Protein AF-A0A174DT23-F1 (afdb_monomer)

Mean predicted aligned error: 12.69 Å

Solvent-accessible surface area (backbone atoms only — not comparable to full-atom values): 6777 Å² total; per-residue (Å²): 117,74,66,56,57,52,49,54,49,50,54,50,52,60,50,44,74,73,42,100,41,73,71,60,44,52,54,52,51,37,53,45,53,49,53,52,38,53,66,75,40,66,86,38,62,70,59,42,49,52,49,47,49,42,49,67,44,55,52,48,50,54,51,51,53,49,50,52,51,50,53,48,54,52,50,50,53,52,50,48,55,51,49,52,54,52,49,51,54,49,49,55,49,33,56,75,69,67,43,61,81,49,54,70,45,46,76,73,35,66,69,62,33,53,52,50,28,61,74,70,73,100

Secondary structure (DSSP, 8-state):
-HHHHHHHHHHHHHHHHHSS-HHHHHHHHHHHHHHHHHHHSTT-HHHHHHHHHIIIIIHHHHHHHHHHHHHHHHHHHHHHHHHHHHHHHHHHHHHHTT-TTHHHHHHH-HHHHHHHHHHTT-

pLDDT: mean 79.34, std 11.31, range [49.72, 92.31]

Sequence (122 aa):
MFLNEYEDIRVNLEKELTETGKSELYTDLTKLIVKIADYIFRKEEDVRKGIGDIMGGKVLELESERLKAEGRTEGEAIGQARGETRLGSLITRLLQDQRTEEIPIVSTDAKRREQLYKEYNL

Radius of gyration: 26.76 Å; Cα contacts (8 Å, |Δi|>4): 46; chains: 1; bounding box: 48×29×66 Å

Foldseek 3Di:
DVVVVVVVLVVVLVVVVVDDCVPVNLVSVLVVQLVVCCVPCVPPVVSSVVSCCCSVPVSNVVVVVVVVVVCVVVVVVVVVVVVVVLLVVLCVVCVVVVVNVCNVVLVPPVVSVVVSCVVVVD

Structure (mmCIF, N/CA/C/O backbone):
data_AF-A0A174DT23-F1
#
_entry.id   AF-A0A174DT23-F1
#
loop_
_atom_site.group_PDB
_atom_site.id
_atom_site.type_symbol
_atom_site.label_atom_id
_atom_site.label_alt_id
_atom_site.label_comp_id
_atom_site.label_asym_id
_atom_site.label_entity_id
_atom_site.label_seq_id
_atom_site.pdbx_PDB_ins_code
_atom_site.Cartn_x
_atom_site.Cartn_y
_atom_site.Cartn_z
_atom_site.occupancy
_atom_site.B_iso_or_equiv
_atom_site.auth_seq_id
_atom_site.auth_comp_id
_atom_site.auth_asym_id
_atom_site.auth_atom_id
_atom_site.pdbx_PDB_model_num
ATOM 1 N N . MET A 1 1 ? 20.494 -16.733 -34.206 1.00 53.28 1 MET A N 1
ATOM 2 C CA . MET A 1 1 ? 20.913 -16.062 -32.957 1.00 53.28 1 MET A CA 1
ATOM 3 C C . MET A 1 1 ? 19.839 -15.083 -32.477 1.00 53.28 1 MET A C 1
ATOM 5 O O . MET A 1 1 ? 19.279 -15.352 -31.435 1.00 53.28 1 MET A O 1
ATOM 9 N N . PHE A 1 2 ? 19.430 -14.075 -33.263 1.00 49.72 2 PHE A N 1
ATOM 10 C CA . PHE A 1 2 ? 18.384 -13.097 -32.875 1.00 49.72 2 PHE A CA 1
ATOM 11 C C . PHE A 1 2 ? 16.952 -13.642 -32.688 1.00 49.72 2 PHE A C 1
ATOM 13 O O . PHE A 1 2 ? 16.192 -13.094 -31.899 1.00 49.72 2 PHE A O 1
ATOM 20 N N . LEU A 1 3 ? 16.571 -14.711 -33.398 1.00 51.94 3 LEU A N 1
ATOM 21 C CA . LEU A 1 3 ? 15.221 -15.287 -33.291 1.00 51.94 3 LEU A CA 1
ATOM 22 C C . LEU A 1 3 ? 15.002 -16.020 -31.957 1.00 51.94 3 LEU A C 1
ATOM 24 O O . LEU A 1 3 ? 13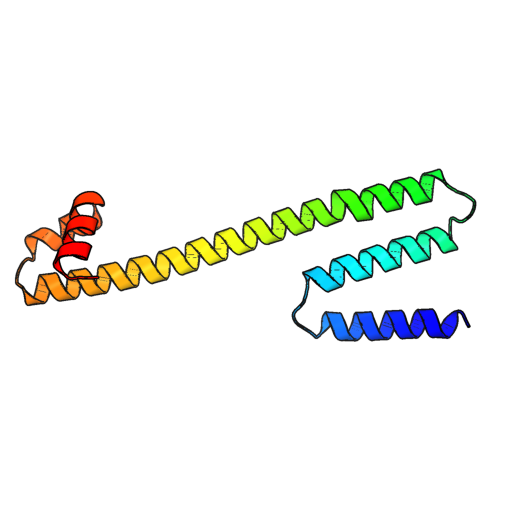.902 -16.000 -31.423 1.00 51.94 3 LEU A O 1
ATOM 28 N N . ASN A 1 4 ? 16.065 -16.610 -31.401 1.00 61.16 4 ASN A N 1
ATOM 29 C CA . ASN A 1 4 ? 15.989 -17.308 -30.119 1.00 61.16 4 ASN A CA 1
ATOM 30 C C . ASN A 1 4 ? 15.819 -16.321 -28.967 1.00 61.16 4 ASN A C 1
ATOM 32 O O . ASN A 1 4 ? 15.003 -16.561 -28.096 1.00 61.16 4 ASN A O 1
ATOM 36 N N . GLU A 1 5 ? 16.520 -15.183 -29.000 1.00 59.59 5 GLU A N 1
ATOM 37 C CA . GLU A 1 5 ? 16.356 -14.150 -27.972 1.00 59.59 5 GLU A CA 1
ATOM 38 C C . GLU A 1 5 ? 14.932 -13.581 -27.975 1.00 59.59 5 GLU A C 1
ATOM 40 O O . GLU A 1 5 ? 14.362 -13.366 -26.912 1.00 59.59 5 GLU A O 1
ATOM 45 N N . TYR A 1 6 ? 14.332 -13.384 -29.154 1.00 63.38 6 TYR A N 1
ATOM 46 C CA . TYR A 1 6 ? 12.936 -12.955 -29.266 1.00 63.38 6 TYR A CA 1
ATOM 47 C C . TYR A 1 6 ? 11.953 -13.999 -28.715 1.00 63.38 6 TYR A C 1
ATOM 49 O O . TYR A 1 6 ? 11.043 -13.636 -27.971 1.00 63.38 6 TYR A O 1
ATOM 57 N N . GLU A 1 7 ? 12.138 -15.280 -29.043 1.00 67.50 7 GLU A N 1
ATOM 58 C CA . GLU A 1 7 ? 11.272 -16.351 -28.535 1.00 67.50 7 GLU A CA 1
ATOM 59 C C . GLU A 1 7 ? 11.434 -16.562 -27.026 1.00 67.50 7 GLU A C 1
ATOM 61 O O . GLU A 1 7 ? 10.433 -16.679 -26.329 1.00 67.50 7 GLU A O 1
ATOM 66 N N . ASP A 1 8 ? 12.654 -16.505 -26.489 1.00 70.94 8 ASP A N 1
ATOM 67 C CA . ASP A 1 8 ? 12.897 -16.602 -25.043 1.00 70.94 8 ASP A CA 1
ATOM 68 C C . ASP A 1 8 ? 12.212 -15.455 -24.288 1.00 70.94 8 ASP A C 1
ATOM 70 O O . ASP A 1 8 ? 11.596 -15.644 -23.238 1.00 70.94 8 ASP A O 1
ATOM 74 N N . ILE A 1 9 ? 12.271 -14.249 -24.851 1.00 63.75 9 ILE A N 1
ATOM 75 C CA . ILE A 1 9 ? 11.594 -13.071 -24.313 1.00 63.75 9 ILE A CA 1
ATOM 76 C C . ILE A 1 9 ? 10.071 -13.243 -24.366 1.00 63.75 9 ILE A C 1
ATOM 78 O O . ILE A 1 9 ? 9.392 -12.954 -23.381 1.00 63.75 9 ILE A O 1
ATOM 82 N N . ARG A 1 10 ? 9.527 -13.717 -25.492 1.00 68.56 10 ARG A N 1
ATOM 83 C CA . ARG A 1 10 ? 8.087 -13.944 -25.669 1.00 68.56 10 ARG A CA 1
ATOM 84 C C . ARG A 1 10 ? 7.564 -14.999 -24.690 1.00 68.56 10 ARG A C 1
ATOM 86 O O . ARG A 1 10 ? 6.536 -14.777 -24.058 1.00 68.56 10 ARG A O 1
ATOM 93 N N . VAL A 1 11 ? 8.282 -16.111 -24.542 1.00 73.50 11 VAL A N 1
ATOM 94 C CA . VAL A 1 11 ? 7.928 -17.207 -23.628 1.00 73.50 11 VAL A CA 1
ATOM 95 C C . VAL A 1 11 ? 7.961 -16.739 -22.172 1.00 73.50 11 VAL A C 1
ATOM 97 O O . VAL A 1 11 ? 7.051 -17.064 -21.410 1.00 73.50 11 VAL A O 1
ATOM 100 N N . ASN A 1 12 ? 8.949 -15.927 -21.786 1.00 67.69 12 ASN A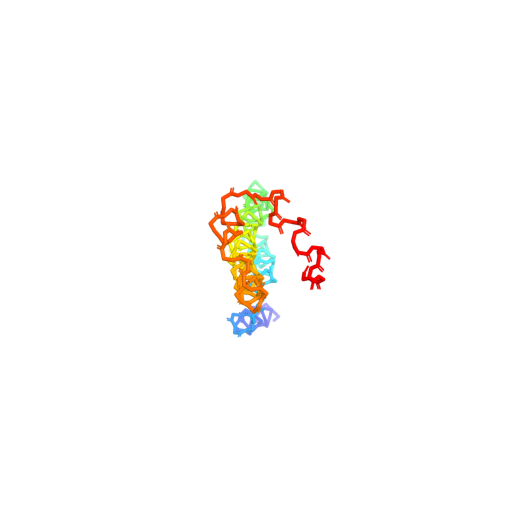 N 1
ATOM 101 C CA . ASN A 1 12 ? 8.997 -15.345 -20.442 1.00 67.69 12 ASN A CA 1
ATOM 102 C C . ASN A 1 12 ? 7.838 -14.366 -20.200 1.00 67.69 12 ASN A C 1
ATOM 104 O O . ASN A 1 12 ? 7.210 -14.423 -19.150 1.00 67.69 12 ASN A O 1
ATOM 108 N N . LEU A 1 13 ? 7.486 -13.534 -21.185 1.00 61.97 13 LEU A N 1
ATOM 109 C CA . LEU A 1 13 ? 6.319 -12.646 -21.115 1.00 61.97 13 LEU A CA 1
ATOM 110 C C . LEU A 1 13 ? 5.000 -13.410 -20.965 1.00 61.97 13 LEU A C 1
ATOM 112 O O . LEU A 1 13 ? 4.169 -13.026 -20.148 1.00 61.97 13 LEU A O 1
ATOM 116 N N . GLU A 1 14 ? 4.805 -14.485 -21.733 1.00 62.34 14 GLU A N 1
ATOM 117 C CA . GLU A 1 14 ? 3.610 -15.334 -21.636 1.00 62.34 14 GLU A CA 1
ATOM 118 C C . GLU A 1 14 ? 3.504 -16.006 -20.259 1.00 62.34 14 GLU A C 1
ATOM 120 O O . GLU A 1 14 ? 2.409 -16.074 -19.701 1.00 62.34 14 GLU A O 1
ATOM 125 N N . LYS A 1 15 ? 4.632 -16.441 -19.684 1.00 65.44 15 LYS A N 1
ATOM 126 C CA . LYS A 1 15 ? 4.682 -17.066 -18.358 1.00 65.44 15 LYS A CA 1
ATOM 127 C C . LYS A 1 15 ? 4.401 -16.069 -17.224 1.00 65.44 15 LYS A C 1
ATOM 129 O O . LYS A 1 15 ? 3.585 -16.350 -16.347 1.00 65.44 15 LYS A O 1
ATOM 134 N N . GLU A 1 16 ? 5.005 -14.887 -17.277 1.00 56.81 16 GLU A N 1
ATOM 135 C CA . GLU A 1 16 ? 4.825 -13.817 -16.284 1.00 56.81 16 GLU A CA 1
ATOM 136 C C . GLU A 1 16 ? 3.418 -13.191 -16.333 1.00 56.81 16 GLU A C 1
ATOM 138 O O . GLU A 1 16 ? 2.898 -12.733 -15.321 1.00 56.81 16 GLU A O 1
ATOM 143 N N . LEU A 1 17 ? 2.740 -13.205 -17.489 1.00 55.09 17 LEU A N 1
ATOM 144 C CA . LEU A 1 17 ? 1.326 -12.806 -17.594 1.00 55.09 17 LEU A CA 1
ATOM 145 C C . LEU A 1 17 ? 0.378 -13.771 -16.863 1.00 55.09 17 LEU A C 1
ATOM 147 O O . LEU A 1 17 ? -0.734 -13.382 -16.499 1.00 55.09 17 LEU A O 1
ATOM 151 N N . THR A 1 18 ? 0.802 -15.023 -16.673 1.00 56.59 18 THR A N 1
ATOM 152 C CA . THR A 1 18 ? 0.024 -16.071 -15.998 1.00 56.59 18 THR A CA 1
ATOM 153 C C . THR A 1 18 ? 0.363 -16.248 -14.517 1.00 56.59 18 THR A C 1
ATOM 155 O O . THR A 1 18 ? -0.484 -16.738 -13.768 1.00 56.59 18 THR A O 1
ATOM 158 N N . GLU A 1 19 ? 1.548 -15.831 -14.066 1.00 56.28 19 GLU A N 1
ATOM 159 C CA . GLU A 1 19 ? 1.970 -15.905 -12.663 1.00 56.28 19 GLU A CA 1
ATOM 160 C C . GLU A 1 19 ? 1.789 -14.541 -11.973 1.00 56.28 19 GLU A C 1
ATOM 162 O O . GLU A 1 19 ? 1.921 -13.470 -12.554 1.00 56.28 19 GLU A O 1
ATOM 167 N N . THR A 1 20 ? 1.343 -14.560 -10.720 1.00 53.41 20 THR A N 1
ATOM 168 C CA . THR A 1 20 ? 0.824 -13.377 -10.019 1.00 53.41 20 THR A CA 1
ATOM 169 C C . THR A 1 20 ? 1.977 -12.463 -9.583 1.00 53.41 20 THR A C 1
ATOM 171 O O . THR A 1 20 ? 2.400 -12.508 -8.434 1.00 53.41 20 THR A O 1
ATOM 174 N N . GLY A 1 21 ? 2.494 -11.645 -10.506 1.00 55.28 21 GLY A N 1
ATOM 175 C CA . GLY A 1 21 ? 3.702 -10.835 -10.307 1.00 55.28 21 GLY A CA 1
ATOM 176 C C . GLY A 1 21 ? 3.736 -9.562 -11.157 1.00 55.28 21 GLY A C 1
ATOM 177 O O . GLY A 1 21 ? 4.713 -9.291 -11.845 1.00 55.28 21 GLY A O 1
ATOM 178 N N . LYS A 1 22 ? 2.674 -8.740 -11.116 1.00 60.69 22 LYS A N 1
ATOM 179 C CA . LYS A 1 22 ? 2.542 -7.532 -11.965 1.00 60.69 22 LYS A CA 1
ATOM 180 C C . LYS A 1 22 ? 3.767 -6.595 -11.923 1.00 60.69 22 LYS A C 1
ATOM 182 O O . LYS A 1 22 ? 4.092 -5.996 -12.937 1.00 60.69 22 LYS A O 1
ATOM 187 N N . SER A 1 23 ? 4.466 -6.492 -10.789 1.00 58.22 23 SER A N 1
ATOM 188 C CA . SER A 1 23 ? 5.649 -5.625 -10.616 1.00 58.22 23 SER A CA 1
ATOM 189 C C . SER A 1 23 ? 6.894 -6.106 -11.384 1.00 58.22 23 SER A C 1
ATOM 191 O O . SER A 1 23 ? 7.607 -5.302 -11.996 1.00 58.22 23 SER A O 1
ATOM 193 N N . GLU A 1 24 ? 7.150 -7.418 -11.389 1.00 61.34 24 GLU A N 1
ATOM 194 C CA . GLU A 1 24 ? 8.286 -8.006 -12.115 1.00 61.34 24 GLU A CA 1
ATOM 195 C C . GLU A 1 24 ? 8.037 -7.942 -13.628 1.00 61.34 24 GLU A C 1
ATOM 197 O O . GLU A 1 24 ? 8.908 -7.488 -14.375 1.00 61.34 24 GLU A O 1
ATOM 202 N N . LEU A 1 25 ? 6.790 -8.190 -14.050 1.00 66.81 25 LEU A N 1
ATOM 203 C CA . LEU A 1 25 ? 6.334 -8.031 -15.432 1.00 66.81 25 LEU A CA 1
ATOM 204 C C . LEU A 1 25 ? 6.625 -6.628 -15.999 1.00 66.81 25 LEU A C 1
ATOM 206 O O . LEU A 1 25 ? 7.135 -6.506 -17.113 1.00 66.81 25 LEU A O 1
ATOM 210 N N . TYR A 1 26 ? 6.336 -5.552 -15.255 1.00 67.50 26 TYR A N 1
ATOM 211 C CA . TYR A 1 26 ? 6.598 -4.185 -15.732 1.00 67.50 26 TYR A CA 1
ATOM 212 C C . TYR A 1 26 ? 8.087 -3.880 -15.855 1.00 67.50 26 TYR A C 1
ATOM 214 O O . TYR A 1 26 ? 8.508 -3.209 -16.801 1.00 67.50 26 TYR A O 1
ATOM 222 N N . THR A 1 27 ? 8.893 -4.391 -14.928 1.00 70.12 27 THR A N 1
ATOM 223 C CA . THR A 1 27 ? 10.346 -4.219 -14.962 1.00 70.12 27 THR A CA 1
ATOM 224 C C . THR A 1 27 ? 10.948 -4.939 -16.169 1.00 70.12 27 THR A C 1
ATOM 226 O O . THR A 1 27 ? 11.805 -4.388 -16.865 1.00 70.12 27 THR A O 1
ATOM 229 N N . ASP A 1 28 ? 10.472 -6.142 -16.470 1.00 73.00 28 ASP A N 1
ATOM 230 C CA . ASP A 1 28 ? 10.980 -6.927 -17.589 1.00 73.00 28 ASP A CA 1
ATOM 231 C C . ASP A 1 28 ? 10.468 -6.424 -18.943 1.00 73.00 28 ASP A C 1
ATOM 233 O O . ASP A 1 28 ? 11.249 -6.335 -19.896 1.00 73.00 28 ASP A O 1
ATOM 237 N N . LEU A 1 29 ? 9.222 -5.945 -19.014 1.00 74.56 29 LEU A N 1
ATOM 238 C CA . LEU A 1 29 ? 8.696 -5.242 -20.186 1.00 74.56 29 LEU A CA 1
ATOM 239 C C . LEU A 1 29 ? 9.478 -3.946 -20.464 1.00 74.56 29 LEU A C 1
ATOM 241 O O . LEU A 1 29 ? 9.814 -3.648 -21.611 1.00 74.56 29 LEU A O 1
ATOM 245 N N . THR A 1 30 ? 9.836 -3.203 -19.415 1.00 76.75 30 THR A N 1
ATOM 246 C CA . THR A 1 30 ? 10.667 -1.991 -19.500 1.00 76.75 30 THR A CA 1
ATOM 247 C C . THR A 1 30 ? 12.043 -2.307 -20.081 1.00 76.75 30 THR A C 1
ATOM 249 O O . THR A 1 30 ? 12.463 -1.678 -21.054 1.00 76.75 30 THR A O 1
ATOM 252 N N . LYS A 1 31 ? 12.730 -3.328 -19.549 1.00 78.50 31 LYS A N 1
ATOM 253 C CA . LYS A 1 31 ? 14.029 -3.779 -20.078 1.00 78.50 31 LYS A CA 1
ATOM 254 C C . LYS A 1 31 ? 13.927 -4.210 -21.537 1.00 78.50 31 LYS A C 1
ATOM 256 O O . LYS A 1 31 ? 14.843 -3.950 -22.317 1.00 78.50 31 LYS A O 1
ATOM 261 N N . LEU A 1 32 ? 12.834 -4.871 -21.912 1.00 79.88 32 LEU A N 1
ATOM 262 C CA . LEU A 1 32 ? 12.617 -5.307 -23.282 1.00 79.88 32 LEU A CA 1
ATOM 263 C C . LEU A 1 32 ? 12.457 -4.128 -24.241 1.00 79.88 32 LEU A C 1
ATOM 265 O O . LEU A 1 32 ? 13.129 -4.078 -25.269 1.00 79.88 32 LEU A O 1
ATOM 269 N N . ILE A 1 33 ? 11.588 -3.177 -23.902 1.00 81.50 33 ILE A N 1
ATOM 270 C CA . ILE A 1 33 ? 11.340 -1.992 -24.727 1.00 81.50 33 ILE A CA 1
ATOM 271 C C . ILE A 1 33 ? 12.638 -1.205 -24.922 1.00 81.50 33 ILE A C 1
ATOM 273 O O . ILE A 1 33 ? 12.935 -0.801 -26.045 1.00 81.50 33 ILE A O 1
ATOM 277 N N . VAL A 1 34 ? 13.458 -1.076 -23.872 1.00 81.38 34 VAL A N 1
ATOM 278 C CA . VAL A 1 34 ? 14.789 -0.456 -23.963 1.00 81.38 34 VAL A CA 1
ATOM 279 C C . VAL A 1 34 ? 15.704 -1.234 -24.916 1.00 81.38 34 VAL A C 1
ATOM 281 O O . VAL A 1 34 ? 16.278 -0.634 -25.818 1.00 81.38 34 VAL A O 1
ATOM 284 N N . LYS A 1 35 ? 15.783 -2.568 -24.816 1.00 82.06 35 LYS A N 1
ATOM 285 C CA . LYS A 1 35 ? 16.605 -3.390 -25.731 1.00 82.06 35 LYS A CA 1
ATOM 286 C C . LYS A 1 35 ? 16.155 -3.301 -27.193 1.00 82.06 35 LYS A C 1
ATOM 288 O O . LYS A 1 35 ? 16.993 -3.243 -28.093 1.00 82.06 35 LYS A O 1
ATOM 293 N N . ILE A 1 36 ? 14.845 -3.291 -27.446 1.00 80.00 36 ILE A N 1
ATOM 294 C CA . ILE A 1 36 ? 14.286 -3.128 -28.796 1.00 80.00 36 ILE A CA 1
ATOM 295 C C . ILE A 1 36 ? 14.609 -1.728 -29.326 1.00 80.00 36 ILE A C 1
ATOM 297 O O . ILE A 1 36 ? 15.048 -1.590 -30.468 1.00 80.00 36 ILE A O 1
ATOM 301 N N . ALA A 1 37 ? 14.450 -0.697 -28.496 1.00 79.56 37 ALA A N 1
ATOM 302 C CA . ALA A 1 37 ? 14.783 0.674 -28.854 1.00 79.56 37 ALA A CA 1
ATOM 303 C C . ALA A 1 37 ? 16.278 0.839 -29.161 1.00 79.56 37 ALA A C 1
ATOM 305 O O . ALA A 1 37 ? 16.630 1.430 -30.179 1.00 79.56 37 ALA A O 1
ATOM 306 N N . ASP A 1 38 ? 17.154 0.245 -28.352 1.00 81.38 38 ASP A N 1
ATOM 307 C CA . ASP A 1 38 ? 18.598 0.229 -28.585 1.00 81.38 38 ASP A CA 1
ATOM 308 C C . ASP A 1 38 ? 18.962 -0.456 -29.902 1.00 81.38 38 ASP A C 1
ATOM 310 O O . ASP A 1 38 ? 19.917 -0.047 -30.567 1.00 81.38 38 ASP A O 1
ATOM 314 N N . TYR A 1 39 ? 18.199 -1.478 -30.299 1.00 81.69 39 TYR A N 1
ATOM 315 C CA . TYR A 1 39 ? 18.395 -2.208 -31.545 1.00 81.69 39 TYR A CA 1
ATOM 316 C C . TYR A 1 39 ? 17.883 -1.450 -32.780 1.00 81.69 39 TYR A C 1
ATOM 318 O O . TYR A 1 39 ? 18.575 -1.450 -33.801 1.00 81.69 39 TYR A O 1
ATOM 326 N N . ILE A 1 40 ? 16.699 -0.835 -32.708 1.00 82.88 40 ILE A N 1
ATOM 327 C CA . ILE A 1 40 ? 16.050 -0.138 -33.832 1.00 82.88 40 ILE A CA 1
ATOM 328 C C . ILE A 1 40 ? 16.653 1.260 -34.021 1.00 82.88 40 ILE A C 1
ATOM 330 O O . ILE A 1 40 ? 17.044 1.624 -35.128 1.00 82.88 40 ILE A O 1
ATOM 334 N N . PHE A 1 41 ? 16.820 2.013 -32.935 1.00 86.56 41 PHE A N 1
ATOM 335 C CA . PHE A 1 41 ? 17.245 3.417 -32.936 1.00 86.56 41 PHE A CA 1
ATOM 336 C C . PHE A 1 41 ? 18.745 3.582 -32.653 1.00 86.56 41 PHE A C 1
ATOM 338 O O . PHE A 1 41 ? 19.182 4.545 -32.026 1.00 86.56 41 PHE A O 1
ATOM 345 N N . ARG A 1 42 ? 19.581 2.651 -33.135 1.00 83.44 42 ARG A N 1
ATOM 346 C CA . ARG A 1 42 ? 21.034 2.602 -32.843 1.00 83.44 42 ARG A CA 1
ATOM 347 C C . ARG A 1 42 ? 21.787 3.911 -33.092 1.00 83.44 42 ARG A C 1
ATOM 349 O O . ARG A 1 42 ? 22.783 4.169 -32.421 1.00 83.44 42 ARG A O 1
ATOM 356 N N . LYS A 1 43 ? 21.360 4.687 -34.091 1.00 90.00 43 LYS A N 1
ATOM 357 C CA . LYS A 1 43 ? 21.998 5.948 -34.509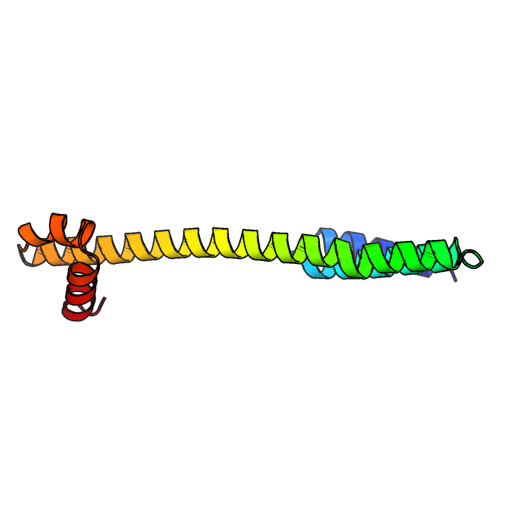 1.00 90.00 43 LYS A CA 1
ATOM 358 C C . LYS A 1 43 ? 21.300 7.194 -33.958 1.00 90.00 43 LYS A C 1
ATOM 360 O O . LYS A 1 43 ? 21.818 8.290 -34.119 1.00 90.00 43 LYS A O 1
ATOM 365 N N . GLU A 1 44 ? 20.148 7.026 -33.321 1.00 90.44 44 GLU A N 1
ATOM 366 C CA . GLU A 1 44 ? 19.282 8.109 -32.861 1.00 90.44 44 GLU A CA 1
ATOM 367 C C . GLU A 1 44 ? 19.342 8.160 -31.334 1.00 90.44 44 GLU A C 1
ATOM 369 O O . GLU A 1 44 ? 18.487 7.643 -30.616 1.00 90.44 44 GLU A O 1
ATOM 374 N N . GLU A 1 45 ? 20.427 8.745 -30.825 1.00 88.75 45 GLU A N 1
ATOM 375 C CA . GLU A 1 45 ? 20.707 8.797 -29.388 1.00 88.75 45 GLU A CA 1
ATOM 376 C C . GLU A 1 45 ? 19.613 9.525 -28.597 1.00 88.75 45 GLU A C 1
ATOM 378 O O . GLU A 1 45 ? 19.229 9.053 -27.527 1.00 88.75 45 GLU A O 1
ATOM 383 N N . ASP A 1 46 ? 19.059 10.606 -29.148 1.00 87.94 46 ASP A N 1
ATOM 384 C CA . ASP A 1 46 ? 17.994 11.384 -28.506 1.00 87.94 46 ASP A CA 1
ATOM 385 C C . ASP A 1 46 ? 16.709 10.563 -28.318 1.00 87.94 46 ASP A C 1
ATOM 387 O O . ASP A 1 46 ? 16.050 10.659 -27.282 1.00 87.94 46 ASP A O 1
ATOM 391 N N . VAL A 1 47 ? 16.386 9.686 -29.278 1.00 84.81 47 VAL A N 1
ATOM 392 C CA . VAL A 1 47 ? 15.223 8.788 -29.200 1.00 84.81 47 VAL A CA 1
ATOM 393 C C . VAL A 1 47 ? 15.432 7.735 -28.112 1.00 84.81 47 VAL A C 1
ATOM 395 O O . VAL A 1 47 ? 14.533 7.487 -27.310 1.00 84.81 47 VAL A O 1
ATOM 398 N N . ARG A 1 48 ? 16.635 7.155 -28.020 1.00 87.06 48 ARG A N 1
ATOM 399 C CA . ARG A 1 48 ? 16.962 6.168 -26.976 1.00 87.06 48 ARG A CA 1
ATOM 400 C C . ARG A 1 48 ? 16.945 6.775 -25.576 1.00 87.06 48 ARG A C 1
ATOM 402 O O . ARG A 1 48 ? 16.397 6.155 -24.669 1.00 87.06 48 ARG A O 1
ATOM 409 N N . LYS A 1 49 ? 17.479 7.991 -25.407 1.00 87.69 49 LYS A N 1
ATOM 410 C CA . LYS A 1 49 ? 17.401 8.729 -24.135 1.00 87.69 49 LYS A CA 1
ATOM 411 C C . LYS A 1 49 ? 15.953 9.005 -23.743 1.00 87.69 49 LYS A C 1
ATOM 413 O O . LYS A 1 49 ? 15.564 8.672 -22.631 1.00 87.69 49 LYS A O 1
ATOM 418 N N . GLY A 1 50 ? 15.131 9.493 -24.675 1.00 87.00 50 GLY A N 1
ATOM 419 C CA . GLY A 1 50 ? 13.711 9.737 -24.415 1.00 87.00 50 GLY A CA 1
ATOM 420 C C . GLY A 1 50 ? 12.944 8.477 -23.997 1.00 87.00 50 GLY A C 1
ATOM 421 O O . GLY A 1 50 ? 12.143 8.522 -23.065 1.00 87.00 50 GLY A O 1
ATOM 422 N N . ILE A 1 51 ? 13.217 7.336 -24.638 1.00 86.19 51 ILE A N 1
ATOM 423 C CA . ILE A 1 51 ? 12.623 6.046 -24.255 1.00 86.19 51 ILE A CA 1
ATOM 424 C C . ILE A 1 51 ? 13.128 5.609 -22.876 1.00 86.19 51 ILE A C 1
ATOM 426 O O . ILE A 1 51 ? 12.319 5.210 -22.044 1.00 86.19 51 ILE A O 1
ATOM 430 N N . GLY A 1 52 ? 14.427 5.735 -22.598 1.00 83.75 52 GLY A N 1
ATOM 431 C CA . GLY A 1 52 ? 15.003 5.445 -21.284 1.00 83.75 52 GLY A CA 1
ATOM 432 C C . GLY A 1 52 ? 14.374 6.272 -20.158 1.00 83.75 52 GLY A C 1
ATOM 433 O O . GLY A 1 52 ? 13.999 5.710 -19.133 1.00 83.75 52 GLY A O 1
ATOM 434 N N . ASP A 1 53 ? 14.171 7.572 -20.370 1.00 85.44 53 ASP A N 1
ATOM 435 C CA . ASP A 1 53 ? 13.576 8.479 -19.380 1.00 85.44 53 ASP A CA 1
ATOM 436 C C . ASP A 1 53 ? 12.096 8.160 -19.112 1.00 85.44 53 ASP A C 1
ATOM 438 O O . ASP A 1 53 ? 11.629 8.184 -17.969 1.00 85.44 53 ASP A O 1
ATOM 442 N N . ILE A 1 54 ? 11.335 7.836 -20.163 1.00 83.00 54 ILE A N 1
ATOM 443 C CA . ILE A 1 54 ? 9.922 7.460 -20.034 1.00 83.00 54 ILE A CA 1
ATOM 444 C C . ILE A 1 54 ? 9.796 6.113 -19.320 1.00 83.00 54 ILE A C 1
ATOM 446 O O . ILE A 1 54 ? 9.023 5.994 -18.369 1.00 83.00 54 ILE A O 1
ATOM 450 N N . MET A 1 55 ? 10.558 5.116 -19.767 1.00 81.56 55 MET A N 1
ATOM 451 C CA . MET A 1 55 ? 10.454 3.739 -19.293 1.00 81.56 55 MET A CA 1
ATOM 452 C C . MET A 1 55 ? 11.071 3.565 -17.894 1.00 81.56 55 MET A C 1
ATOM 454 O O . MET A 1 55 ? 10.514 2.849 -17.070 1.00 81.56 55 MET A O 1
ATOM 458 N N . GLY A 1 56 ? 12.177 4.248 -17.588 1.00 73.00 56 GLY A N 1
ATOM 459 C CA . GLY A 1 56 ? 12.853 4.175 -16.289 1.00 73.00 56 GLY A CA 1
ATOM 460 C C . GLY A 1 56 ? 12.325 5.146 -15.230 1.00 73.00 56 GLY A C 1
ATOM 461 O O . GLY A 1 56 ? 12.383 4.833 -14.047 1.00 73.00 56 GLY A O 1
ATOM 462 N N . GLY A 1 57 ? 11.813 6.314 -15.625 1.00 75.25 57 GLY A N 1
ATOM 463 C CA . GLY A 1 57 ? 11.282 7.311 -14.690 1.00 75.25 57 GLY A CA 1
ATOM 464 C C . GLY A 1 57 ? 9.763 7.251 -14.595 1.00 75.25 57 GLY A C 1
ATOM 465 O O . GLY A 1 57 ? 9.195 6.771 -13.617 1.00 75.25 57 GLY A O 1
ATOM 466 N N . LYS A 1 58 ? 9.088 7.711 -15.650 1.00 74.06 58 LYS A N 1
ATOM 467 C CA . LYS A 1 58 ? 7.643 7.991 -15.611 1.00 74.06 58 LYS A CA 1
ATOM 468 C C . LYS A 1 58 ? 6.778 6.739 -15.459 1.00 74.06 58 LYS A C 1
ATOM 470 O O . LYS A 1 58 ? 5.796 6.768 -14.727 1.00 74.06 58 LYS A O 1
ATOM 475 N N . VAL A 1 59 ? 7.115 5.647 -16.148 1.00 75.81 59 VAL A N 1
ATOM 476 C CA . VAL A 1 59 ? 6.344 4.391 -16.073 1.00 75.81 59 VAL A CA 1
ATOM 477 C C . VAL A 1 59 ? 6.467 3.747 -14.688 1.00 75.81 59 VAL A C 1
ATOM 479 O O . VAL A 1 59 ? 5.461 3.312 -14.131 1.00 75.81 59 VAL A O 1
ATOM 482 N N . LEU A 1 60 ? 7.667 3.746 -14.096 1.00 72.38 60 LEU A N 1
ATOM 483 C CA . LEU A 1 60 ? 7.880 3.205 -12.750 1.00 72.38 60 LEU A CA 1
ATOM 484 C C . LEU A 1 60 ? 7.224 4.066 -11.663 1.00 72.38 60 LEU A C 1
ATOM 486 O O . LEU A 1 60 ? 6.653 3.523 -10.718 1.00 72.38 60 LEU A O 1
ATOM 490 N N . GLU A 1 61 ? 7.25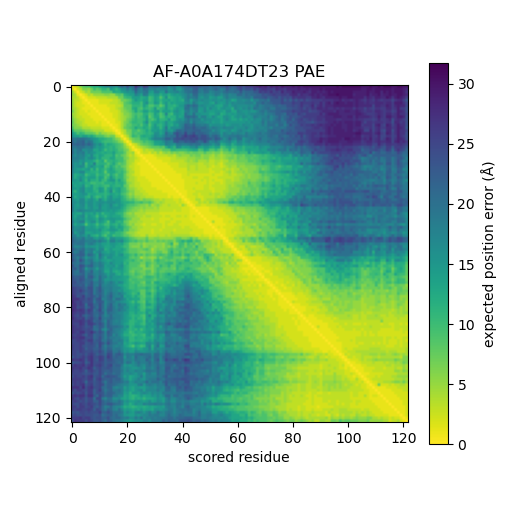7 5.394 -11.798 1.00 72.19 61 GLU A N 1
ATOM 491 C CA . GLU A 1 61 ? 6.551 6.306 -10.891 1.00 72.19 61 GLU A CA 1
ATOM 492 C C . GLU A 1 61 ? 5.038 6.055 -10.902 1.00 72.19 61 GLU A C 1
ATOM 494 O O . GLU A 1 61 ? 4.435 5.909 -9.839 1.00 72.19 61 GLU A O 1
ATOM 499 N N . LEU A 1 62 ? 4.428 5.931 -12.087 1.00 73.31 62 LEU A N 1
ATOM 500 C CA . LEU A 1 62 ? 2.993 5.661 -12.221 1.00 73.31 62 LEU A CA 1
ATOM 501 C C . LEU A 1 62 ? 2.585 4.328 -11.579 1.00 73.31 62 LEU A C 1
ATOM 503 O O . LEU A 1 62 ? 1.567 4.273 -10.887 1.00 73.31 62 LEU A O 1
ATOM 507 N N . GLU A 1 63 ? 3.374 3.268 -11.764 1.00 70.00 63 GLU A N 1
ATOM 508 C CA . GLU A 1 63 ? 3.083 1.965 -11.156 1.00 70.00 63 GLU A CA 1
ATOM 509 C C . GLU A 1 63 ? 3.290 1.982 -9.635 1.00 70.00 63 GLU A C 1
ATOM 511 O O . GLU A 1 63 ? 2.489 1.414 -8.896 1.00 70.00 63 GLU A O 1
ATOM 516 N N . SER A 1 64 ? 4.310 2.688 -9.140 1.00 71.00 64 SER A N 1
ATOM 517 C CA . SER A 1 64 ? 4.532 2.872 -7.700 1.00 71.00 64 SER A CA 1
ATOM 518 C C . SER A 1 64 ? 3.360 3.594 -7.032 1.00 71.00 64 SER A C 1
ATOM 520 O O . SER A 1 64 ? 2.873 3.159 -5.987 1.00 71.00 64 SER A O 1
ATOM 522 N N . GLU A 1 65 ? 2.851 4.663 -7.649 1.00 76.50 65 GLU A N 1
ATOM 523 C CA . GLU A 1 65 ? 1.662 5.364 -7.155 1.00 76.50 65 GLU A CA 1
ATOM 524 C C . GLU A 1 65 ? 0.412 4.474 -7.204 1.00 76.50 65 GLU A C 1
ATOM 526 O O . GLU A 1 65 ? -0.381 4.474 -6.258 1.00 76.50 65 GLU A O 1
ATOM 531 N N . ARG A 1 66 ? 0.268 3.642 -8.245 1.00 75.81 66 ARG A N 1
ATOM 532 C CA . ARG A 1 66 ? -0.806 2.642 -8.338 1.00 75.81 66 ARG A CA 1
ATOM 533 C C . ARG A 1 66 ? -0.730 1.631 -7.193 1.00 75.81 66 ARG A C 1
ATOM 535 O O . ARG A 1 66 ? -1.730 1.417 -6.514 1.00 75.81 66 ARG A O 1
ATOM 542 N N . LEU A 1 67 ? 0.450 1.073 -6.925 1.00 75.88 67 LEU A N 1
ATOM 543 C CA . LEU A 1 67 ? 0.674 0.116 -5.836 1.00 75.88 67 LEU A CA 1
ATOM 544 C C . LEU A 1 67 ? 0.433 0.741 -4.458 1.00 75.88 67 LEU A C 1
ATOM 546 O O . LEU A 1 67 ? -0.158 0.103 -3.588 1.00 75.88 67 LEU A O 1
ATOM 550 N N . LYS A 1 68 ? 0.837 1.999 -4.245 1.00 78.25 68 LYS A N 1
ATOM 551 C CA . LYS A 1 68 ? 0.520 2.731 -3.008 1.00 78.25 68 LYS A CA 1
ATOM 552 C C . LYS A 1 68 ? -0.985 2.919 -2.834 1.00 78.25 68 LYS A C 1
ATOM 554 O O . LYS A 1 68 ? -1.483 2.769 -1.720 1.00 78.25 68 LYS A O 1
ATOM 559 N N . ALA A 1 69 ? -1.702 3.250 -3.908 1.00 75.38 69 ALA A N 1
ATOM 560 C CA . ALA A 1 69 ? -3.153 3.398 -3.874 1.00 75.38 69 ALA A CA 1
ATOM 561 C C . ALA A 1 69 ? -3.844 2.059 -3.568 1.00 75.38 69 ALA A C 1
ATOM 563 O O . ALA A 1 69 ? -4.682 2.009 -2.670 1.00 75.38 69 ALA A O 1
ATOM 564 N N . GLU A 1 70 ? -3.439 0.976 -4.237 1.00 75.31 70 GLU A N 1
ATOM 565 C CA . GLU A 1 70 ? -3.941 -0.380 -3.980 1.00 75.31 70 GLU A CA 1
ATOM 566 C C . GLU A 1 70 ? -3.681 -0.796 -2.526 1.00 75.31 70 GLU A C 1
ATOM 568 O O . GLU A 1 70 ? -4.623 -1.109 -1.795 1.00 75.31 70 GLU A O 1
ATOM 573 N N . GLY A 1 71 ? -2.439 -0.678 -2.051 1.00 79.81 71 GLY A N 1
ATOM 574 C CA . GLY A 1 71 ? -2.077 -1.012 -0.672 1.00 79.81 71 GLY A CA 1
ATOM 575 C C . GLY A 1 71 ? -2.816 -0.168 0.370 1.00 79.81 71 GLY A C 1
ATOM 576 O O . GLY A 1 71 ? -3.173 -0.671 1.435 1.00 79.81 71 GLY A O 1
ATOM 577 N N . ARG A 1 72 ? -3.112 1.103 0.067 1.00 82.31 72 ARG A N 1
ATOM 578 C CA . ARG A 1 72 ? -3.952 1.943 0.927 1.00 82.31 72 ARG A CA 1
ATOM 579 C C . ARG A 1 72 ? -5.389 1.433 0.972 1.00 82.31 72 ARG A C 1
ATOM 581 O O . ARG A 1 72 ? -5.933 1.312 2.063 1.00 82.31 72 ARG A O 1
ATOM 588 N N .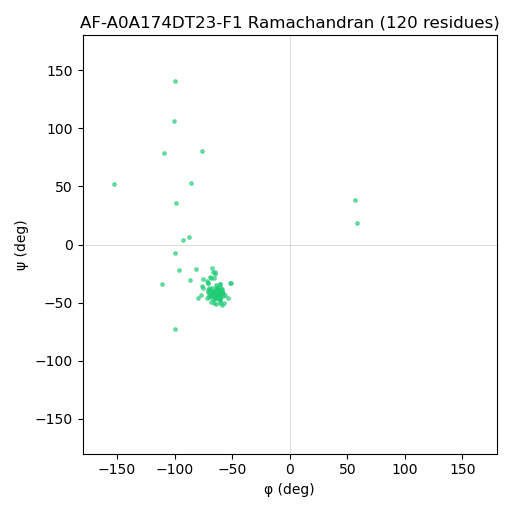 THR A 1 73 ? -5.985 1.109 -0.174 1.00 80.38 73 THR A N 1
ATOM 589 C CA . THR A 1 73 ? -7.361 0.589 -0.224 1.00 80.38 73 THR A CA 1
ATOM 590 C C . THR A 1 73 ? -7.496 -0.763 0.472 1.00 80.38 73 THR A C 1
ATOM 592 O O . THR A 1 73 ? -8.428 -0.960 1.250 1.00 80.38 73 THR A O 1
ATOM 595 N N . GLU A 1 74 ? -6.539 -1.672 0.276 1.00 79.62 74 GLU A N 1
ATOM 596 C CA . GLU A 1 74 ? -6.503 -2.956 0.980 1.00 79.62 74 GLU A CA 1
ATOM 597 C C . GLU A 1 74 ? -6.293 -2.759 2.484 1.00 79.62 74 GLU A C 1
ATOM 599 O O . GLU A 1 74 ? -6.989 -3.368 3.296 1.00 79.62 74 GLU A O 1
ATOM 604 N N . GLY A 1 75 ? -5.378 -1.868 2.872 1.00 83.81 75 GLY A N 1
ATOM 605 C CA . GLY A 1 75 ? -5.125 -1.532 4.270 1.00 83.81 75 GLY A CA 1
ATOM 606 C C . GLY A 1 75 ? -6.344 -0.927 4.969 1.00 83.81 75 GLY A C 1
ATOM 607 O O . GLY A 1 75 ? -6.643 -1.300 6.104 1.00 83.81 75 GLY A O 1
ATOM 608 N N . GLU A 1 76 ? -7.076 -0.039 4.294 1.00 86.69 76 GLU A N 1
ATOM 609 C CA . GLU A 1 76 ? -8.328 0.542 4.787 1.00 86.69 76 GLU A CA 1
ATOM 610 C C . GLU A 1 76 ? -9.416 -0.534 4.931 1.00 86.69 76 GLU A C 1
ATOM 612 O O . GLU A 1 76 ? -10.034 -0.623 5.992 1.00 86.69 76 GLU A O 1
ATOM 617 N N . ALA A 1 77 ? -9.588 -1.416 3.939 1.00 84.31 77 ALA A N 1
ATOM 618 C CA . ALA A 1 77 ? -10.555 -2.514 4.001 1.00 84.31 77 ALA A CA 1
ATOM 619 C C . ALA A 1 77 ? -10.245 -3.510 5.135 1.00 84.31 77 ALA A C 1
ATOM 621 O O . ALA A 1 77 ? -11.130 -3.881 5.910 1.00 84.31 77 ALA A O 1
ATOM 622 N N . ILE A 1 78 ? -8.977 -3.910 5.286 1.00 85.19 78 ILE A N 1
ATOM 623 C CA . ILE A 1 78 ? -8.529 -4.788 6.378 1.00 85.19 78 ILE A CA 1
ATOM 624 C C . ILE A 1 78 ? -8.699 -4.086 7.730 1.00 85.19 78 ILE A C 1
ATOM 626 O O . ILE A 1 78 ? -9.154 -4.701 8.698 1.00 85.19 78 ILE A O 1
ATOM 630 N N . GLY A 1 79 ? -8.332 -2.806 7.811 1.00 86.62 79 GLY A N 1
ATOM 631 C CA . 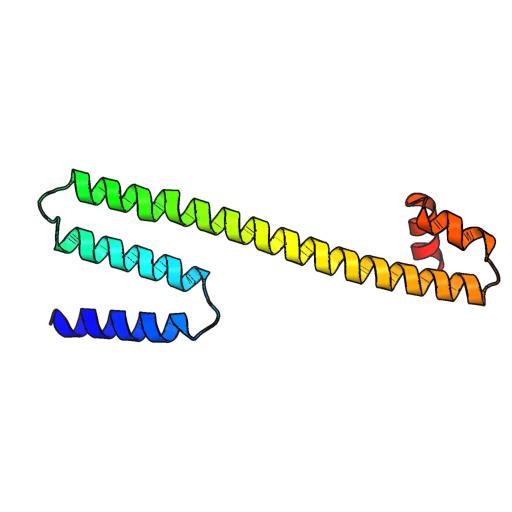GLY A 1 79 ? -8.466 -1.990 9.014 1.00 86.62 79 GLY A CA 1
ATOM 632 C C . GLY A 1 79 ? -9.919 -1.857 9.458 1.00 86.62 79 GLY A C 1
ATOM 633 O O . GLY A 1 79 ? -10.213 -2.044 10.640 1.00 86.62 79 GLY A O 1
ATOM 634 N N . GLN A 1 80 ? -10.830 -1.620 8.515 1.00 85.75 80 GLN A N 1
ATOM 635 C CA . GLN A 1 80 ? -12.264 -1.558 8.769 1.00 85.75 80 GLN A CA 1
ATOM 636 C C . GLN A 1 80 ? -12.803 -2.911 9.244 1.00 85.75 80 GLN A C 1
ATOM 638 O O . GLN A 1 80 ? -13.394 -2.972 10.319 1.00 85.75 80 GLN A O 1
ATOM 643 N N . ALA A 1 81 ? -12.523 -4.005 8.529 1.00 85.69 81 ALA A N 1
ATOM 644 C CA . ALA A 1 81 ? -12.993 -5.340 8.909 1.00 85.69 81 ALA A CA 1
ATOM 645 C C . ALA A 1 81 ? -12.491 -5.766 10.303 1.00 85.69 81 ALA A C 1
ATOM 647 O O . ALA A 1 81 ? -13.250 -6.298 11.124 1.00 85.69 81 ALA A O 1
ATOM 648 N N . ARG A 1 82 ? -11.215 -5.492 10.616 1.00 86.00 82 ARG A N 1
ATOM 649 C CA . ARG A 1 82 ? -10.651 -5.726 11.957 1.00 86.00 82 ARG A CA 1
ATOM 650 C C . ARG A 1 82 ? -11.301 -4.828 13.006 1.00 86.00 82 ARG A C 1
ATOM 652 O O . ARG A 1 82 ? -11.603 -5.304 14.098 1.00 86.00 82 ARG A O 1
ATOM 659 N N . GLY A 1 83 ? -11.520 -3.553 12.690 1.00 87.56 83 GLY A N 1
ATOM 660 C CA . GLY A 1 83 ? -12.169 -2.588 13.575 1.00 87.56 83 GLY A CA 1
ATOM 661 C C . GLY A 1 83 ? -13.603 -2.985 13.926 1.00 87.56 83 GLY A C 1
ATOM 662 O O . GLY A 1 83 ? -13.957 -2.991 15.104 1.00 87.56 83 GLY A O 1
ATOM 663 N N . GLU A 1 84 ? -14.392 -3.387 12.930 1.00 88.81 84 GLU A N 1
ATOM 664 C CA . 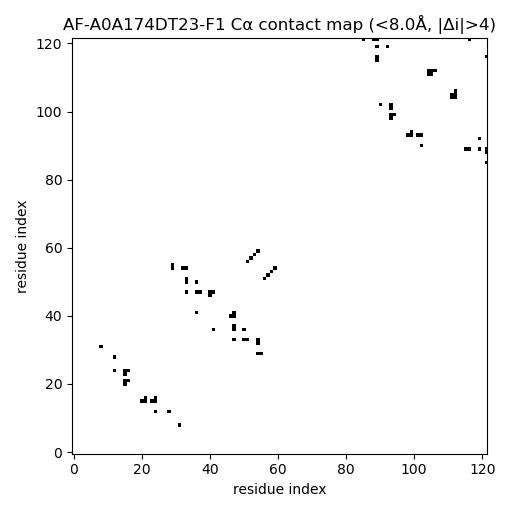GLU A 1 84 ? -15.765 -3.875 13.092 1.00 88.81 84 GLU A CA 1
ATOM 665 C C . GLU A 1 84 ? -15.809 -5.162 13.925 1.00 88.81 84 GLU A C 1
ATOM 667 O O . GLU A 1 84 ? -16.581 -5.253 14.878 1.00 88.81 84 GLU A O 1
ATOM 672 N N . THR A 1 85 ? -14.920 -6.123 13.648 1.00 90.00 85 THR A N 1
ATOM 673 C CA . THR A 1 85 ? -14.819 -7.376 14.422 1.00 90.00 85 THR A CA 1
ATOM 674 C C . THR A 1 85 ? -14.471 -7.112 15.891 1.00 90.00 85 THR A C 1
ATOM 676 O O . THR A 1 85 ? -15.064 -7.699 16.806 1.00 90.00 85 THR A O 1
ATOM 679 N N . ARG A 1 86 ? -13.520 -6.204 16.138 1.00 89.44 86 ARG A N 1
ATOM 680 C CA . ARG A 1 86 ? -13.085 -5.837 17.492 1.00 89.44 86 ARG A CA 1
ATOM 681 C C . ARG A 1 86 ? -14.191 -5.100 18.248 1.00 89.44 86 ARG A C 1
ATOM 683 O O . ARG A 1 86 ? -14.439 -5.407 19.414 1.00 89.44 86 ARG A O 1
ATOM 690 N N . LEU A 1 87 ? -14.911 -4.197 17.578 1.00 90.31 87 LEU A N 1
ATOM 691 C CA . LEU A 1 87 ? -16.057 -3.497 18.158 1.00 90.31 87 LEU A CA 1
ATOM 692 C C . LEU A 1 87 ? -17.215 -4.460 18.459 1.00 90.31 87 LEU A C 1
ATOM 694 O O . LEU A 1 87 ? -17.800 -4.382 19.535 1.00 90.31 87 LEU A O 1
ATOM 698 N N . GLY A 1 88 ? -17.504 -5.412 17.567 1.00 90.69 88 GLY A N 1
ATOM 699 C CA . GLY A 1 88 ? -18.515 -6.449 17.792 1.00 90.69 88 GLY A CA 1
ATOM 700 C C . GLY A 1 88 ? -18.197 -7.337 19.000 1.00 90.69 88 GLY A C 1
ATOM 701 O O . GLY A 1 88 ? -19.079 -7.623 19.816 1.00 90.69 88 GLY A O 1
ATOM 702 N N . SER A 1 89 ? -16.922 -7.704 19.171 1.00 91.94 89 SER A N 1
ATOM 703 C CA . SER A 1 89 ? -16.442 -8.432 20.357 1.00 91.94 89 SER A CA 1
ATOM 704 C C . SER A 1 89 ? -16.663 -7.629 21.641 1.00 91.94 89 SER A C 1
ATOM 706 O O . SER A 1 89 ? -17.168 -8.163 22.629 1.00 91.94 89 SER A O 1
ATOM 708 N N . LEU A 1 90 ? -16.351 -6.330 21.610 1.00 91.12 90 LEU A N 1
ATOM 709 C CA . LEU A 1 90 ? -16.565 -5.434 22.743 1.00 91.12 90 LEU A CA 1
ATOM 710 C C . LEU A 1 90 ? -18.053 -5.287 23.089 1.00 91.12 90 LEU A C 1
ATOM 712 O O . LEU A 1 90 ? -18.415 -5.410 24.255 1.00 91.12 90 LEU A O 1
ATOM 716 N N . ILE A 1 91 ? -18.925 -5.089 22.096 1.00 90.88 91 ILE A N 1
ATOM 717 C CA . ILE A 1 91 ? -20.378 -4.996 22.310 1.00 90.88 91 ILE A CA 1
ATOM 718 C C . ILE A 1 91 ? -20.913 -6.286 22.940 1.00 90.88 91 ILE A C 1
ATOM 720 O O . ILE A 1 91 ? -21.680 -6.231 23.899 1.00 90.88 91 ILE A O 1
ATOM 724 N N . THR A 1 92 ? -20.471 -7.447 22.453 1.00 90.94 92 THR A N 1
ATOM 725 C CA . THR A 1 92 ? -20.864 -8.748 23.017 1.00 90.94 92 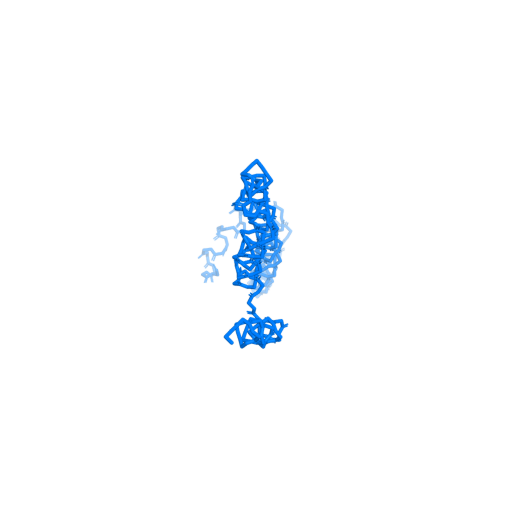THR A CA 1
ATOM 726 C C . THR A 1 92 ? -20.476 -8.856 24.493 1.00 90.94 92 THR A C 1
ATOM 728 O O . THR A 1 92 ? -21.264 -9.348 25.299 1.00 90.94 92 THR A O 1
ATOM 731 N N . ARG A 1 93 ? -19.294 -8.353 24.871 1.00 91.69 93 ARG A N 1
ATOM 732 C CA . ARG A 1 93 ? -18.831 -8.344 26.265 1.00 91.69 93 ARG A CA 1
ATOM 733 C C . ARG A 1 93 ? -19.631 -7.384 27.142 1.00 91.69 93 ARG A C 1
ATOM 735 O O . ARG A 1 93 ? -20.082 -7.772 28.212 1.00 91.69 93 ARG A O 1
ATOM 742 N N . LEU A 1 94 ? -19.902 -6.177 26.648 1.00 91.25 94 LEU A N 1
ATOM 743 C CA . LEU A 1 94 ? -20.738 -5.196 27.346 1.00 91.25 94 LEU A CA 1
ATOM 744 C C . LEU A 1 94 ? -22.166 -5.711 27.588 1.00 91.25 94 LEU A C 1
ATOM 746 O O . LEU A 1 94 ? -22.735 -5.450 28.644 1.00 91.25 94 LEU A O 1
ATOM 750 N N . LEU A 1 95 ? -22.731 -6.470 26.642 1.00 90.94 95 LEU A N 1
ATOM 751 C CA . LEU A 1 95 ? -24.035 -7.122 26.805 1.00 90.94 95 LEU A CA 1
ATOM 752 C C . LEU A 1 95 ? -24.007 -8.224 27.873 1.00 90.94 95 LEU A C 1
ATOM 754 O O . LEU A 1 95 ? -24.946 -8.320 28.660 1.00 90.94 95 LEU A O 1
ATOM 758 N N . GLN A 1 96 ? -22.943 -9.034 27.915 1.00 91.19 96 GLN A N 1
ATOM 759 C CA . GLN A 1 96 ? -22.756 -10.061 28.950 1.00 91.19 96 GLN A CA 1
ATOM 760 C C . GLN A 1 96 ? -22.680 -9.442 30.351 1.00 91.19 96 GLN A C 1
ATOM 762 O O . GLN A 1 96 ? -23.289 -9.965 31.283 1.00 91.19 96 GLN A O 1
ATOM 767 N N . ASP A 1 97 ? -22.021 -8.292 30.465 1.00 92.06 97 ASP A N 1
ATOM 768 C CA . ASP A 1 97 ? -21.818 -7.586 31.732 1.00 92.06 97 ASP A CA 1
ATOM 769 C C . ASP A 1 97 ? -22.968 -6.622 32.082 1.00 92.06 97 ASP A C 1
ATOM 771 O O . ASP A 1 97 ? -22.880 -5.877 33.054 1.00 92.06 97 ASP A O 1
ATOM 775 N N . GLN A 1 98 ? -24.056 -6.622 31.298 1.00 90.44 98 GLN A N 1
ATOM 776 C CA . GLN A 1 98 ? -25.226 -5.739 31.447 1.00 90.44 98 GLN A CA 1
ATOM 777 C C . GLN A 1 98 ? -24.914 -4.229 31.373 1.00 90.44 98 GLN A C 1
ATOM 779 O O . GLN A 1 98 ? -25.753 -3.405 31.730 1.00 90.44 98 GLN A O 1
ATOM 784 N N . ARG A 1 99 ? -23.754 -3.842 30.829 1.00 89.19 99 ARG A N 1
ATOM 785 C CA . ARG A 1 99 ? -23.292 -2.448 30.666 1.00 89.19 99 ARG A CA 1
ATOM 786 C C . ARG A 1 99 ? -23.822 -1.820 29.378 1.00 89.19 99 ARG A C 1
ATOM 788 O O . ARG A 1 99 ? -23.070 -1.331 28.531 1.00 89.19 99 ARG A O 1
ATOM 795 N N . THR A 1 100 ? -25.136 -1.888 29.189 1.00 85.88 100 THR A N 1
ATOM 796 C CA . THR A 1 100 ? -25.791 -1.462 27.940 1.00 85.88 100 THR A CA 1
ATOM 797 C C . THR A 1 100 ? -25.662 0.038 27.666 1.00 85.88 100 THR A C 1
ATOM 799 O O . THR A 1 100 ? -25.641 0.442 26.504 1.00 85.88 100 THR A O 1
ATOM 802 N N . GLU A 1 101 ? -25.484 0.858 28.704 1.00 88.81 101 GLU A N 1
ATOM 803 C CA . GLU A 1 101 ? -25.242 2.297 28.587 1.00 88.81 101 GLU A CA 1
ATOM 804 C C . GLU A 1 101 ? -23.918 2.650 27.889 1.00 88.81 101 GLU A C 1
ATOM 806 O O . GLU A 1 101 ? -23.806 3.721 27.295 1.00 88.81 101 GLU A O 1
ATOM 811 N N . GLU A 1 102 ? -22.932 1.747 27.890 1.00 87.25 102 GLU A N 1
ATOM 812 C CA . GLU A 1 102 ? -21.626 1.978 27.257 1.00 87.25 102 GLU A CA 1
ATOM 813 C C . GLU A 1 102 ? -21.667 1.735 25.737 1.00 87.25 102 GLU A C 1
ATOM 815 O O . GLU A 1 102 ? -20.835 2.275 25.010 1.00 87.25 102 GLU A O 1
ATOM 820 N N . ILE A 1 103 ? -22.643 0.974 25.222 1.00 86.19 103 ILE A N 1
ATOM 821 C CA . ILE A 1 103 ? -22.770 0.610 23.794 1.00 86.19 103 ILE A CA 1
ATOM 822 C C . ILE A 1 103 ? -22.842 1.839 22.857 1.00 86.19 103 ILE A C 1
ATOM 824 O O . ILE A 1 103 ? -22.072 1.905 21.888 1.00 86.19 103 ILE A O 1
ATOM 828 N N . PRO A 1 104 ? -23.709 2.844 23.101 1.00 88.31 104 PRO A N 1
ATOM 829 C CA . PRO A 1 104 ? -23.717 4.057 22.280 1.00 88.31 104 PRO A CA 1
ATOM 830 C C . PRO A 1 104 ? -22.449 4.909 22.469 1.00 88.31 104 PRO A C 1
ATOM 832 O O . PRO A 1 104 ? -22.010 5.584 21.532 1.00 88.31 104 PRO A O 1
ATOM 835 N N . ILE A 1 105 ? -21.822 4.847 23.650 1.00 88.50 105 ILE A N 1
ATOM 836 C CA . ILE A 1 105 ? -20.624 5.630 23.978 1.00 88.50 105 ILE A CA 1
ATOM 837 C C . ILE A 1 105 ? -19.415 5.089 23.211 1.00 88.50 105 ILE A C 1
ATOM 839 O O . ILE A 1 105 ? -18.718 5.860 22.564 1.00 88.50 105 ILE A O 1
ATOM 843 N N . VAL A 1 106 ? -19.194 3.772 23.168 1.00 88.06 106 VAL A N 1
ATOM 844 C CA . VAL A 1 106 ? -18.051 3.178 22.439 1.00 88.06 106 VAL A CA 1
ATOM 845 C C . VAL A 1 106 ? -18.135 3.334 20.922 1.00 88.06 106 VAL A C 1
ATOM 847 O O . VAL A 1 106 ? -17.121 3.253 20.223 1.00 88.06 106 VAL A O 1
ATOM 850 N N . SER A 1 107 ? -19.336 3.584 20.402 1.00 84.19 107 SER A N 1
ATOM 851 C CA . SER A 1 107 ? -19.550 3.856 18.980 1.00 84.19 107 SER A CA 1
ATOM 852 C C . SER A 1 107 ? -19.104 5.271 18.592 1.00 84.19 107 SER A C 1
ATOM 854 O O . SER A 1 107 ? -18.645 5.479 17.472 1.00 84.19 107 SER A O 1
ATOM 856 N N . THR A 1 108 ? -19.176 6.233 19.520 1.00 86.50 108 THR A N 1
ATOM 857 C CA . THR A 1 108 ? -18.927 7.663 19.254 1.00 86.50 108 THR A CA 1
ATOM 858 C C . THR A 1 108 ? -17.643 8.194 19.900 1.00 86.50 108 THR A C 1
ATOM 860 O O . THR A 1 108 ? -16.949 9.011 19.298 1.00 86.50 108 THR A O 1
ATOM 863 N N . ASP A 1 109 ? -17.270 7.694 21.078 1.00 91.00 109 ASP A N 1
ATOM 864 C CA . ASP A 1 109 ? -16.063 8.072 21.811 1.00 91.00 109 ASP A CA 1
ATOM 865 C C . ASP A 1 109 ? -14.946 7.031 21.633 1.00 91.00 109 ASP A C 1
ATOM 867 O O . ASP A 1 109 ? -14.934 5.947 22.227 1.00 91.00 109 ASP A O 1
ATOM 871 N N . ALA A 1 110 ? -13.947 7.403 20.831 1.00 88.19 110 ALA A N 1
ATOM 872 C CA . ALA A 1 110 ? -12.767 6.584 20.587 1.00 88.19 110 ALA A CA 1
ATOM 873 C C . ALA A 1 110 ? -11.906 6.356 21.843 1.00 88.19 110 ALA A C 1
ATOM 875 O O . ALA A 1 110 ? -11.357 5.266 22.002 1.00 88.19 110 ALA A O 1
ATOM 876 N N . LYS A 1 111 ? -11.799 7.341 22.748 1.00 90.25 111 LYS A N 1
ATOM 877 C CA . LYS A 1 111 ? -10.991 7.213 23.973 1.00 90.25 111 LYS A CA 1
ATOM 878 C C . LYS A 1 111 ? -11.642 6.235 24.938 1.00 90.25 111 LYS A C 1
ATOM 880 O O . LYS A 1 111 ? -10.953 5.384 25.500 1.00 90.25 111 LYS A O 1
ATOM 885 N N . ARG A 1 112 ? -12.964 6.331 25.104 1.00 88.19 112 ARG A N 1
ATOM 886 C CA . ARG A 1 112 ? -13.717 5.396 25.948 1.00 88.19 112 ARG A CA 1
ATOM 887 C C . ARG A 1 112 ? -13.674 3.979 25.384 1.00 88.19 112 ARG A C 1
ATOM 889 O O . ARG A 1 112 ? -13.411 3.037 26.128 1.00 88.19 112 ARG A O 1
ATOM 896 N N . ARG A 1 113 ? -13.829 3.832 24.065 1.00 91.50 113 ARG A N 1
ATOM 897 C CA . ARG A 1 113 ? -13.667 2.547 23.368 1.00 91.50 113 ARG A CA 1
ATOM 898 C C . ARG A 1 113 ? -12.293 1.919 23.622 1.00 91.50 113 ARG A C 1
ATOM 900 O O . ARG A 1 113 ? -12.212 0.730 23.904 1.00 91.50 113 ARG A O 1
ATOM 907 N N . GLU A 1 114 ? -11.219 2.703 23.570 1.00 89.88 114 GLU A N 1
ATOM 908 C CA . GLU A 1 114 ? -9.862 2.192 23.791 1.00 89.88 114 GLU A CA 1
ATOM 909 C C . GLU A 1 114 ? -9.575 1.814 25.252 1.00 89.88 114 GLU A C 1
ATOM 911 O O . GLU A 1 114 ? -8.857 0.847 25.508 1.00 89.88 114 GLU A O 1
ATOM 916 N N . GLN A 1 115 ? -10.170 2.518 26.220 1.00 91.50 115 GLN A N 1
ATOM 917 C CA . GLN A 1 115 ? -10.138 2.098 27.626 1.00 91.50 115 GLN A CA 1
ATOM 918 C C . GLN A 1 115 ? -10.798 0.730 27.813 1.00 91.50 115 GLN A C 1
ATOM 920 O O . GLN A 1 115 ? -10.219 -0.140 28.459 1.00 91.50 115 GLN A O 1
ATOM 925 N N . LEU A 1 116 ? -11.965 0.521 27.202 1.00 88.62 116 LEU A N 1
ATOM 926 C CA . LEU A 1 116 ? -12.698 -0.736 27.320 1.00 88.62 116 LEU A CA 1
ATOM 927 C C . LEU A 1 116 ? -12.014 -1.887 26.581 1.00 88.62 116 LEU A C 1
ATOM 929 O O . LEU A 1 116 ? -12.022 -3.010 27.075 1.00 88.62 116 LEU A O 1
ATOM 933 N N . TYR A 1 117 ? -11.345 -1.626 25.454 1.00 91.69 117 TYR A N 1
ATOM 934 C CA . TYR A 1 117 ? -10.487 -2.641 24.839 1.00 91.69 117 TYR A CA 1
ATOM 935 C C . TYR A 1 117 ? -9.394 -3.123 25.797 1.00 91.69 117 TYR A C 1
ATOM 937 O O . TYR A 1 117 ? -9.179 -4.324 25.911 1.00 91.69 117 TYR A O 1
ATOM 945 N N . LYS A 1 118 ? -8.761 -2.219 26.554 1.00 92.31 118 LYS A N 1
ATOM 946 C CA . LYS A 1 118 ? -7.773 -2.607 27.575 1.00 92.31 118 LYS A CA 1
ATOM 947 C C . LYS A 1 118 ? -8.409 -3.359 28.744 1.00 92.31 118 LYS A C 1
ATOM 949 O O . LYS A 1 118 ? -7.828 -4.327 29.214 1.00 92.31 118 LYS A O 1
ATOM 954 N N . GLU A 1 119 ? -9.589 -2.935 29.191 1.00 91.00 119 GLU A N 1
ATOM 955 C CA . GLU A 1 119 ? -10.326 -3.569 30.292 1.00 91.00 119 GLU A CA 1
ATOM 956 C C . GLU A 1 119 ? -10.704 -5.024 29.975 1.00 91.00 119 GLU A C 1
ATOM 958 O O . GLU A 1 119 ? -10.529 -5.907 30.812 1.00 91.00 119 GLU A O 1
ATOM 963 N N . TYR A 1 120 ? -11.148 -5.288 28.743 1.00 88.75 120 TYR A N 1
ATOM 964 C CA . TYR A 1 120 ? -11.522 -6.628 28.279 1.00 88.75 120 TYR A CA 1
ATOM 965 C C . TYR A 1 120 ? -10.391 -7.396 27.587 1.00 88.75 120 TYR A C 1
ATOM 967 O O . TYR A 1 120 ? -10.616 -8.514 27.122 1.00 88.75 120 TYR A O 1
ATOM 975 N N . ASN A 1 121 ? -9.183 -6.827 27.541 1.00 87.62 121 ASN A N 1
ATOM 976 C CA . ASN 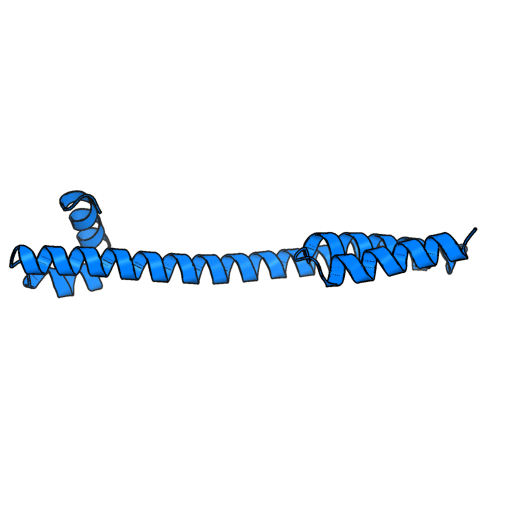A 1 121 ? -8.004 -7.427 26.917 1.00 87.62 121 ASN A CA 1
ATOM 977 C C . ASN A 1 121 ? -8.212 -7.783 25.421 1.00 87.62 121 ASN A C 1
ATOM 979 O O . ASN A 1 121 ? -7.750 -8.824 24.946 1.00 87.62 121 ASN A O 1
ATOM 983 N N . LEU A 1 122 ? -8.932 -6.910 24.703 1.00 80.38 122 LEU A N 1
ATOM 984 C CA . LEU A 1 122 ? -9.268 -6.981 23.272 1.00 80.38 122 LEU A CA 1
ATOM 985 C C . LEU A 1 122 ? -8.344 -6.123 22.409 1.00 80.38 122 LEU A C 1
ATOM 987 O O . LEU A 1 122 ? -7.751 -5.146 22.916 1.00 80.38 122 LEU A O 1
#

Organism: NCBI:txid40520